Protein AF-A0A7C8U9E0-F1 (afdb_monomer)

Sequence (132 aa):
MIQIIHDQFVTISNYAGGIPPDYLKLIFVCLLSYPLAGILKRLPDVNPVAKNLFLIATSLFYLLGVFDLWDGIRTVAISSVGAYLIAALIKGPLMPWIGFVFIMGHMAISHIARQRRGDDSVVDITGMDTIL

Structure (mmCIF, N/CA/C/O backbone):
data_AF-A0A7C8U9E0-F1
#
_entry.id   AF-A0A7C8U9E0-F1
#
loop_
_atom_site.group_PDB
_atom_site.id
_atom_site.type_symbol
_atom_site.label_atom_id
_atom_site.label_alt_id
_atom_site.label_comp_id
_atom_site.label_asym_id
_atom_site.label_entity_id
_atom_site.label_seq_id
_atom_site.pdbx_PDB_ins_code
_atom_site.Cartn_x
_atom_site.Cartn_y
_atom_site.Cartn_z
_atom_site.occupancy
_atom_site.B_iso_or_equiv
_atom_site.auth_seq_id
_atom_site.auth_comp_id
_atom_site.auth_asym_id
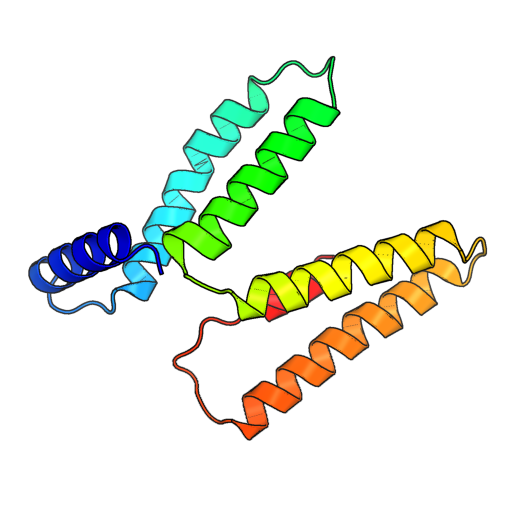_atom_site.auth_atom_id
_atom_site.pdbx_PDB_model_num
ATOM 1 N N . MET A 1 1 ? -0.279 -3.291 -16.179 1.00 55.06 1 MET A N 1
ATOM 2 C CA . MET A 1 1 ? 0.860 -2.360 -16.053 1.00 55.06 1 MET A CA 1
ATOM 3 C C . MET A 1 1 ? 0.542 -1.095 -16.810 1.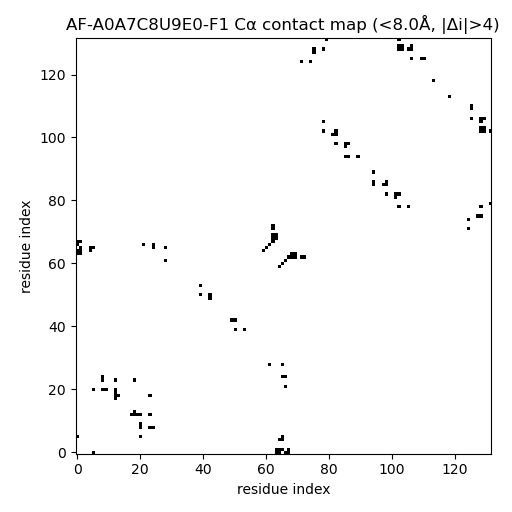00 55.06 1 MET A C 1
ATOM 5 O O . MET A 1 1 ? 0.052 -1.202 -17.932 1.00 55.06 1 MET A O 1
ATOM 9 N N . ILE A 1 2 ? 0.830 0.089 -16.267 1.00 66.06 2 ILE A N 1
ATOM 10 C CA . ILE A 1 2 ? 0.893 1.287 -17.115 1.00 66.06 2 ILE A CA 1
ATOM 11 C C . ILE A 1 2 ? 2.154 1.122 -17.973 1.00 66.06 2 ILE A C 1
ATOM 13 O O . ILE A 1 2 ? 3.255 1.417 -17.516 1.00 66.06 2 ILE A O 1
ATOM 17 N N . GLN A 1 3 ? 2.000 0.570 -19.182 1.00 64.75 3 GLN A N 1
ATOM 18 C CA . GLN A 1 3 ? 3.111 0.186 -20.072 1.00 64.75 3 GLN A CA 1
ATOM 19 C C . GLN A 1 3 ? 4.110 1.334 -20.270 1.00 64.75 3 GLN A C 1
ATOM 21 O O . GLN A 1 3 ? 5.315 1.134 -20.177 1.00 64.75 3 GLN A O 1
ATOM 26 N N . ILE A 1 4 ? 3.593 2.562 -20.357 1.00 65.94 4 ILE A N 1
ATOM 27 C C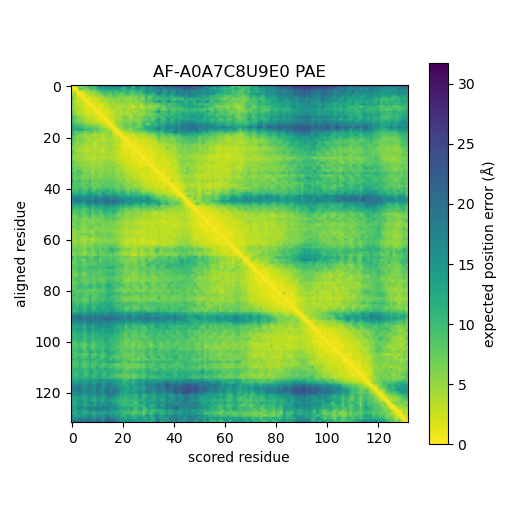A . ILE A 1 4 ? 4.376 3.794 -20.488 1.00 65.94 4 ILE A CA 1
ATOM 28 C C . ILE A 1 4 ? 5.414 3.946 -19.367 1.00 65.94 4 ILE A C 1
ATOM 30 O O . ILE A 1 4 ? 6.534 4.358 -19.634 1.00 65.94 4 ILE A O 1
ATOM 34 N N . ILE A 1 5 ? 5.071 3.619 -18.117 1.00 70.56 5 ILE A N 1
ATOM 35 C CA . ILE A 1 5 ? 5.991 3.767 -16.981 1.00 70.56 5 ILE A CA 1
ATOM 36 C C . ILE A 1 5 ? 7.092 2.705 -17.057 1.00 70.56 5 ILE A C 1
ATOM 38 O O . ILE A 1 5 ? 8.266 3.014 -16.866 1.00 70.56 5 ILE A O 1
ATOM 42 N N . HIS A 1 6 ? 6.730 1.464 -17.382 1.00 74.56 6 HIS A N 1
ATOM 43 C CA . HIS A 1 6 ? 7.685 0.365 -17.491 1.00 74.56 6 HIS A CA 1
ATOM 44 C C . HIS A 1 6 ? 8.722 0.597 -18.590 1.00 74.56 6 HIS A C 1
ATOM 46 O O . HIS A 1 6 ? 9.911 0.399 -18.347 1.00 74.56 6 HIS A O 1
ATOM 52 N N . ASP A 1 7 ? 8.292 1.093 -19.750 1.00 74.56 7 ASP A N 1
ATOM 53 C CA . ASP A 1 7 ? 9.169 1.321 -20.900 1.00 74.56 7 ASP A CA 1
ATOM 54 C C . ASP A 1 7 ? 10.257 2.367 -20.599 1.00 74.56 7 ASP A C 1
ATOM 56 O O . ASP A 1 7 ? 11.406 2.229 -21.029 1.00 74.56 7 ASP A O 1
ATOM 60 N N . GLN A 1 8 ? 9.940 3.382 -19.784 1.00 79.94 8 GLN A N 1
ATOM 61 C CA . GLN A 1 8 ? 10.934 4.351 -19.309 1.00 79.94 8 GLN A CA 1
ATOM 62 C C . GLN A 1 8 ? 11.969 3.685 -18.390 1.00 79.94 8 GLN A C 1
ATOM 64 O O . GLN A 1 8 ? 13.169 3.907 -18.548 1.00 79.94 8 GLN A O 1
ATOM 69 N N . PHE A 1 9 ? 11.533 2.819 -17.467 1.00 78.50 9 PHE A N 1
ATOM 70 C CA . PHE A 1 9 ? 12.446 2.092 -16.577 1.00 78.50 9 PHE A CA 1
ATOM 71 C C . PHE A 1 9 ? 13.325 1.080 -17.323 1.00 78.50 9 PHE A C 1
ATOM 73 O O . PHE A 1 9 ? 14.499 0.940 -16.984 1.00 78.50 9 PHE A O 1
ATOM 80 N N . VAL A 1 10 ? 12.801 0.417 -18.357 1.00 78.06 10 VAL A N 1
ATOM 81 C CA . VAL A 1 10 ? 13.579 -0.478 -19.232 1.00 78.06 10 VAL A CA 1
ATOM 82 C C . VAL A 1 10 ? 14.627 0.310 -20.018 1.00 78.06 10 VAL A C 1
ATOM 84 O O . VAL A 1 10 ? 15.780 -0.106 -20.116 1.00 78.06 10 VAL A O 1
ATOM 87 N N . THR A 1 11 ? 14.266 1.491 -20.518 1.00 80.69 11 THR A N 1
ATOM 88 C CA . THR A 1 11 ? 15.207 2.369 -21.225 1.00 80.69 11 THR A CA 1
ATOM 89 C C . THR A 1 11 ? 16.358 2.789 -20.306 1.00 80.69 11 THR A C 1
ATOM 91 O O . THR A 1 11 ? 17.522 2.630 -20.666 1.00 80.69 11 THR A O 1
ATOM 94 N N . ILE A 1 12 ? 16.053 3.245 -19.086 1.00 79.88 12 ILE A N 1
ATOM 95 C CA . ILE A 1 12 ? 17.063 3.634 -18.087 1.00 79.88 12 ILE A CA 1
ATOM 96 C C . ILE A 1 12 ? 17.930 2.435 -17.672 1.00 79.88 12 ILE A C 1
ATOM 98 O O . ILE A 1 12 ? 19.143 2.577 -17.546 1.00 79.88 12 ILE A O 1
ATOM 102 N N . SER A 1 13 ? 17.334 1.251 -17.509 1.00 80.62 13 SER A N 1
ATOM 103 C CA . SER A 1 13 ? 18.038 -0.008 -17.220 1.00 80.62 13 SER A CA 1
ATOM 104 C C . SER A 1 13 ? 19.095 -0.344 -18.278 1.00 80.62 13 SER A C 1
ATOM 106 O O . SER A 1 13 ? 20.240 -0.652 -17.932 1.00 80.62 13 SER A O 1
ATOM 108 N N . ASN A 1 14 ? 18.747 -0.201 -19.559 1.00 79.50 14 ASN A N 1
ATOM 109 C CA . ASN A 1 14 ? 19.662 -0.448 -20.672 1.00 79.50 14 ASN A CA 1
ATOM 110 C C . ASN A 1 14 ? 20.841 0.540 -20.684 1.00 79.50 14 ASN A C 1
ATOM 112 O O . ASN A 1 14 ? 21.972 0.137 -20.952 1.00 79.50 14 ASN A O 1
ATOM 116 N N . TYR A 1 15 ? 20.613 1.811 -20.331 1.00 80.62 15 TYR A N 1
ATOM 117 C CA . TYR A 1 15 ? 21.690 2.801 -20.185 1.00 80.62 15 TYR A CA 1
ATOM 118 C C . TYR A 1 15 ? 22.547 2.587 -18.927 1.00 80.62 15 TYR A C 1
ATOM 120 O O . TYR A 1 15 ? 23.736 2.898 -18.937 1.00 80.62 15 TYR A O 1
ATOM 128 N N . ALA A 1 16 ? 21.968 2.042 -17.856 1.00 76.00 16 ALA A N 1
ATOM 129 C CA . ALA A 1 16 ? 22.633 1.813 -16.573 1.00 76.00 16 ALA A CA 1
ATOM 130 C C . ALA A 1 16 ? 23.421 0.487 -16.497 1.00 76.00 16 ALA A C 1
ATOM 132 O O . ALA A 1 16 ? 23.864 0.103 -15.415 1.00 76.00 16 ALA A O 1
ATOM 133 N N . GLY A 1 17 ? 23.607 -0.214 -17.621 1.00 75.56 17 GLY A N 1
ATOM 134 C CA . GLY A 1 17 ? 24.425 -1.430 -17.691 1.00 75.56 17 GLY A CA 1
ATOM 135 C C . GLY A 1 17 ? 23.672 -2.739 -17.436 1.00 75.56 17 GLY A C 1
ATOM 136 O O . GLY A 1 17 ? 24.296 -3.721 -17.043 1.00 75.56 17 GLY A O 1
ATOM 137 N N . GLY A 1 18 ? 22.352 -2.776 -17.654 1.00 75.81 18 GLY A N 1
ATOM 138 C CA . GLY A 1 18 ? 21.557 -4.012 -17.583 1.00 75.81 18 GLY A CA 1
ATOM 139 C C . GLY A 1 18 ? 21.037 -4.364 -16.186 1.00 75.81 18 GLY A C 1
ATOM 140 O O . GLY A 1 18 ? 20.748 -5.525 -15.906 1.00 75.81 18 GLY A O 1
ATOM 141 N N . ILE A 1 19 ? 20.911 -3.375 -15.295 1.00 79.25 19 ILE A N 1
ATOM 142 C CA . ILE A 1 19 ? 20.301 -3.555 -13.967 1.00 79.25 19 ILE A CA 1
ATOM 143 C C . ILE A 1 19 ? 18.824 -3.933 -14.146 1.00 79.25 19 ILE A C 1
ATOM 145 O O . ILE A 1 19 ? 18.125 -3.208 -14.855 1.00 79.25 19 ILE A O 1
ATOM 149 N N . PRO A 1 20 ? 18.298 -4.987 -13.493 1.00 80.31 20 PRO A N 1
ATOM 150 C CA . PRO A 1 20 ? 16.892 -5.349 -13.635 1.00 80.31 20 PRO A CA 1
ATOM 151 C C . PRO A 1 20 ? 15.964 -4.162 -13.303 1.00 80.31 20 PRO A C 1
ATOM 153 O O . PRO A 1 20 ? 16.163 -3.509 -12.270 1.00 80.31 20 PRO A O 1
ATOM 156 N N . PRO A 1 21 ? 14.948 -3.865 -14.139 1.00 78.75 21 PRO A N 1
ATOM 157 C CA . PRO A 1 21 ? 14.094 -2.683 -13.983 1.00 78.75 21 PRO A CA 1
ATOM 158 C C . PRO A 1 21 ? 13.422 -2.569 -12.611 1.00 78.75 21 PRO A C 1
ATOM 160 O O . PRO A 1 21 ? 13.161 -1.462 -12.141 1.00 78.75 21 PRO A O 1
ATOM 163 N N . ASP A 1 22 ? 13.168 -3.692 -11.940 1.00 76.25 22 ASP A N 1
ATOM 164 C CA . ASP A 1 22 ? 12.479 -3.709 -10.649 1.00 76.25 22 ASP A CA 1
ATOM 165 C C . ASP A 1 22 ? 13.320 -3.137 -9.501 1.00 76.25 22 ASP A C 1
ATOM 167 O O . ASP A 1 22 ? 12.774 -2.474 -8.617 1.00 76.25 22 ASP A O 1
ATOM 171 N N . TYR A 1 23 ? 14.652 -3.253 -9.555 1.00 80.44 23 TYR A N 1
ATOM 172 C CA . TYR A 1 23 ? 15.530 -2.577 -8.592 1.00 80.44 23 TYR A CA 1
ATOM 173 C C . TYR A 1 23 ? 15.526 -1.057 -8.781 1.00 80.44 23 TYR A C 1
ATOM 175 O O . TYR A 1 23 ? 15.526 -0.308 -7.803 1.00 80.44 23 TYR A O 1
ATOM 183 N N . LEU A 1 24 ? 15.466 -0.585 -10.029 1.00 81.56 24 LEU A N 1
ATOM 184 C CA . LEU A 1 24 ? 15.365 0.848 -10.321 1.00 81.56 24 LEU A CA 1
ATOM 185 C C . LEU A 1 24 ? 14.030 1.420 -9.839 1.00 81.56 24 LEU A C 1
ATOM 187 O O . LEU A 1 24 ? 14.002 2.496 -9.241 1.00 81.56 24 LEU A O 1
ATOM 191 N N . LYS A 1 25 ? 12.937 0.675 -10.029 1.00 82.69 25 LYS A N 1
ATOM 192 C CA . LYS A 1 25 ? 11.618 1.021 -9.483 1.00 82.69 25 LYS A CA 1
ATOM 193 C C . LYS A 1 25 ? 11.635 1.104 -7.952 1.00 82.69 25 LYS A C 1
ATOM 195 O O . LYS A 1 25 ? 11.087 2.056 -7.399 1.00 82.69 25 LYS A O 1
ATOM 200 N N . LEU A 1 26 ? 12.292 0.161 -7.266 1.00 82.75 26 LEU A N 1
ATOM 201 C CA . LEU A 1 26 ? 12.447 0.181 -5.802 1.00 82.75 26 LEU A CA 1
ATOM 202 C C . LEU A 1 26 ? 13.183 1.433 -5.315 1.00 82.75 26 LEU A C 1
ATOM 204 O O . LEU A 1 26 ? 12.699 2.119 -4.413 1.00 82.75 26 LEU A O 1
ATOM 208 N N . ILE A 1 27 ? 14.316 1.770 -5.936 1.00 85.62 27 ILE A N 1
ATOM 209 C CA . ILE A 1 27 ? 15.080 2.979 -5.595 1.00 85.62 27 ILE A CA 1
ATOM 210 C C . ILE A 1 27 ? 14.240 4.234 -5.857 1.00 85.62 27 ILE A C 1
ATOM 212 O O . ILE A 1 27 ? 14.204 5.138 -5.022 1.00 85.62 27 ILE A O 1
ATOM 216 N N . PHE A 1 28 ? 13.519 4.276 -6.980 1.00 86.62 28 PHE A N 1
ATOM 217 C CA . PHE A 1 28 ? 12.641 5.389 -7.322 1.00 86.62 28 PHE A CA 1
ATOM 218 C C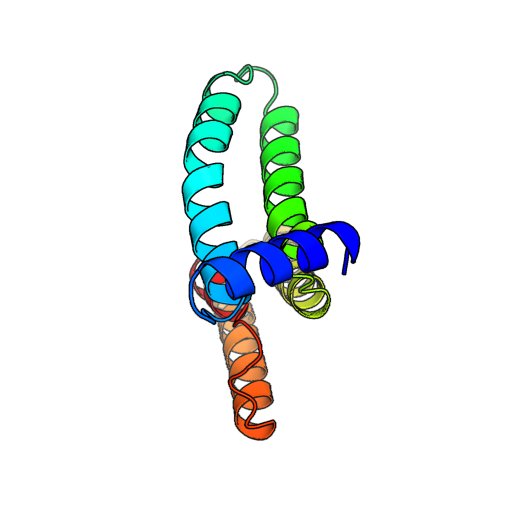 . PHE A 1 28 ? 11.537 5.596 -6.281 1.00 86.62 28 PHE A C 1
ATOM 220 O O . PHE A 1 28 ? 11.349 6.715 -5.818 1.00 86.62 28 PHE A O 1
ATOM 227 N N . VAL A 1 29 ? 10.843 4.536 -5.857 1.00 87.31 29 VAL A N 1
ATOM 228 C CA . VAL A 1 29 ? 9.781 4.623 -4.836 1.00 87.31 29 VAL A CA 1
ATOM 229 C C . VAL A 1 29 ? 10.336 5.020 -3.470 1.00 87.31 29 VAL A C 1
ATOM 231 O O . VAL A 1 29 ? 9.716 5.819 -2.762 1.00 87.31 29 VAL A O 1
ATOM 234 N N . CYS A 1 30 ? 11.522 4.526 -3.114 1.00 87.12 30 CYS A N 1
ATOM 235 C CA . CYS A 1 30 ? 12.218 4.934 -1.896 1.00 87.12 30 CYS A CA 1
ATOM 236 C C . CYS A 1 30 ? 12.511 6.444 -1.907 1.00 87.12 30 CYS A C 1
ATOM 238 O O . CYS A 1 30 ? 12.140 7.163 -0.977 1.00 87.12 30 CYS A O 1
ATOM 240 N N . LEU A 1 31 ? 13.086 6.951 -3.002 1.00 88.75 31 LEU A N 1
ATOM 241 C CA . LEU A 1 31 ? 13.386 8.374 -3.163 1.00 88.75 31 LEU A CA 1
ATOM 242 C C . LEU A 1 31 ? 12.122 9.234 -3.239 1.00 88.75 31 LEU A C 1
ATOM 244 O O . LEU A 1 31 ? 12.093 10.308 -2.645 1.00 88.75 31 LEU A O 1
ATOM 248 N N . LEU A 1 32 ? 11.074 8.768 -3.926 1.00 88.75 32 LEU A N 1
ATOM 249 C CA . LEU A 1 32 ? 9.803 9.482 -4.072 1.00 88.75 32 LEU A CA 1
ATOM 250 C C . LEU A 1 32 ? 9.015 9.543 -2.754 1.00 88.75 32 LEU A C 1
ATOM 252 O O . LEU A 1 32 ? 8.270 10.494 -2.519 1.00 88.75 32 LEU A O 1
ATOM 256 N N . SER A 1 33 ? 9.225 8.592 -1.843 1.00 87.31 33 SER A N 1
ATOM 257 C CA . SER A 1 33 ? 8.566 8.603 -0.533 1.00 87.31 33 SER A CA 1
ATOM 258 C C . SER A 1 33 ? 8.963 9.809 0.324 1.00 87.31 33 SER A C 1
ATOM 260 O O . SER A 1 33 ? 8.131 10.327 1.068 1.00 87.31 33 SER A O 1
ATOM 262 N N . TYR A 1 34 ? 10.190 10.320 0.183 1.00 88.06 34 TYR A N 1
ATOM 263 C CA . TYR A 1 34 ? 10.661 11.483 0.941 1.00 88.06 34 TYR A CA 1
ATOM 264 C C . TYR A 1 34 ? 9.907 12.794 0.613 1.00 88.06 34 TYR A C 1
ATOM 266 O O . TYR A 1 34 ? 9.362 13.415 1.533 1.00 88.06 34 TYR A O 1
ATOM 274 N N . PRO A 1 35 ? 9.792 13.239 -0.658 1.00 89.56 35 PRO A N 1
ATOM 275 C CA . PRO A 1 35 ? 9.007 14.422 -0.994 1.00 89.56 35 PRO A CA 1
ATOM 276 C C . PRO A 1 35 ? 7.509 14.231 -0.724 1.00 89.56 35 PRO A C 1
ATOM 278 O O . PRO A 1 35 ? 6.862 15.177 -0.274 1.00 89.56 35 PRO A O 1
ATOM 281 N N . LEU A 1 36 ? 6.952 13.028 -0.920 1.00 85.62 36 LEU A N 1
ATOM 282 C CA . LEU A 1 36 ? 5.537 12.771 -0.625 1.00 85.62 36 LEU A CA 1
ATOM 283 C C . LEU A 1 36 ? 5.231 12.851 0.876 1.00 85.62 36 LEU A C 1
ATOM 285 O O . LEU A 1 36 ? 4.209 13.423 1.256 1.00 85.62 36 LEU A O 1
ATOM 289 N N . ALA A 1 37 ? 6.137 12.386 1.741 1.00 85.44 37 ALA A N 1
ATOM 290 C CA . ALA A 1 37 ? 6.025 12.595 3.184 1.00 85.44 37 ALA A CA 1
ATOM 291 C C . ALA A 1 37 ? 6.085 14.091 3.554 1.00 85.44 37 ALA A C 1
ATOM 293 O O . ALA A 1 37 ? 5.364 14.554 4.443 1.00 85.44 37 ALA A O 1
ATOM 294 N N . GLY A 1 38 ? 6.890 14.875 2.829 1.00 86.12 38 GLY A N 1
ATOM 295 C CA . GLY A 1 38 ? 6.919 16.333 2.950 1.00 86.12 38 GLY A CA 1
ATOM 296 C C . GLY A 1 38 ? 5.580 16.997 2.607 1.00 86.12 38 GLY A C 1
ATOM 297 O O . GLY A 1 38 ? 5.159 17.918 3.310 1.00 86.12 38 GLY A O 1
ATOM 298 N N . ILE A 1 39 ? 4.886 16.514 1.571 1.00 86.69 39 ILE A N 1
ATOM 299 C CA . ILE A 1 39 ? 3.541 16.980 1.190 1.00 86.69 39 ILE A CA 1
ATOM 300 C C . ILE A 1 39 ? 2.514 16.586 2.256 1.00 86.69 39 ILE A C 1
ATOM 302 O O . ILE A 1 39 ? 1.735 17.434 2.689 1.00 86.69 39 ILE A O 1
ATOM 306 N N . LEU A 1 40 ? 2.557 15.340 2.741 1.00 84.94 40 LEU A N 1
ATOM 307 C CA . LEU A 1 40 ? 1.660 14.855 3.793 1.00 84.94 40 LEU A CA 1
ATOM 308 C C . LEU A 1 40 ? 1.737 15.717 5.063 1.00 84.94 40 LEU A C 1
ATOM 310 O O . LEU A 1 40 ? 0.711 16.004 5.676 1.00 84.94 40 LEU A O 1
ATOM 314 N N . LYS A 1 41 ? 2.936 16.180 5.439 1.00 82.44 41 LYS A N 1
ATOM 315 C CA . LYS A 1 41 ? 3.129 17.062 6.602 1.00 82.44 41 LYS A CA 1
ATOM 316 C C . LYS A 1 41 ? 2.519 18.457 6.415 1.00 82.44 41 LYS A C 1
ATOM 318 O O . LYS A 1 41 ? 2.239 19.135 7.395 1.00 82.44 41 LYS A O 1
ATOM 323 N N . ARG A 1 42 ? 2.333 18.900 5.170 1.00 83.69 42 ARG A N 1
ATOM 324 C CA . ARG A 1 42 ? 1.734 20.202 4.838 1.00 83.69 42 ARG A CA 1
ATOM 325 C C . ARG A 1 42 ? 0.216 20.139 4.672 1.00 83.69 42 ARG A C 1
ATOM 327 O O . ARG A 1 42 ? -0.406 21.187 4.527 1.00 83.69 42 ARG A O 1
ATOM 334 N N . LEU A 1 43 ? -0.382 18.946 4.680 1.00 83.69 43 LEU A N 1
ATOM 335 C CA . LEU A 1 43 ? -1.834 18.809 4.643 1.00 83.69 43 LEU A CA 1
ATOM 336 C C . LEU A 1 43 ? -2.446 19.282 5.972 1.00 83.69 43 LEU A C 1
ATOM 338 O O . LEU A 1 43 ? -1.948 18.900 7.033 1.00 83.69 43 LEU A O 1
ATOM 342 N N . PRO A 1 44 ? -3.538 20.065 5.932 1.00 77.88 44 PRO A N 1
ATOM 343 C CA . PRO A 1 44 ? -4.173 20.587 7.133 1.00 77.88 44 PRO A CA 1
ATOM 344 C C . PRO A 1 44 ? -4.651 19.452 8.048 1.00 77.88 44 PRO A C 1
ATOM 346 O O . PRO A 1 44 ? -5.390 18.563 7.625 1.00 77.88 44 PRO A O 1
ATOM 349 N N . ASP A 1 45 ? -4.269 19.517 9.326 1.00 72.81 45 ASP A N 1
ATOM 350 C CA . ASP A 1 45 ? -4.653 18.543 10.363 1.00 72.81 45 ASP A CA 1
ATOM 351 C C . ASP A 1 45 ? -6.163 18.531 10.652 1.00 72.81 45 ASP A C 1
ATOM 353 O O . ASP A 1 45 ? -6.688 17.576 11.218 1.00 72.81 45 ASP A O 1
ATOM 357 N N . VAL A 1 46 ? -6.867 19.587 10.233 1.00 77.69 46 VAL A N 1
ATOM 358 C CA . VAL A 1 46 ? -8.296 19.814 10.491 1.00 77.69 46 VAL A CA 1
ATOM 359 C C . VAL A 1 46 ? -9.186 18.781 9.792 1.00 77.69 46 VAL A C 1
ATOM 361 O O . VAL A 1 46 ? -10.306 18.543 10.236 1.00 77.69 46 VAL A O 1
ATOM 364 N N . ASN A 1 47 ? -8.706 18.136 8.720 1.00 77.44 47 ASN A N 1
ATOM 365 C CA . ASN A 1 47 ? -9.465 17.104 8.019 1.00 77.44 47 ASN A CA 1
ATOM 366 C C . ASN A 1 47 ? -8.690 15.771 7.947 1.00 77.44 47 ASN A C 1
ATOM 368 O O . ASN A 1 47 ? -7.889 15.578 7.025 1.00 77.44 47 ASN A O 1
ATOM 372 N N . PRO A 1 48 ? -8.952 14.813 8.860 1.00 81.44 48 PRO A N 1
ATOM 373 C CA . PRO A 1 48 ? -8.274 13.514 8.856 1.00 81.44 48 PRO A CA 1
ATOM 374 C C . PRO A 1 48 ? -8.568 12.694 7.589 1.00 81.44 48 PRO A C 1
ATOM 376 O O . PRO A 1 48 ? -7.742 11.883 7.172 1.00 81.44 48 PRO A O 1
ATOM 379 N N . VAL A 1 49 ? -9.703 12.939 6.923 1.00 85.50 49 VAL A N 1
ATOM 380 C CA . VAL A 1 49 ? -10.082 12.235 5.688 1.00 85.50 49 VAL A CA 1
ATOM 381 C C . VAL A 1 49 ? -9.121 12.571 4.550 1.00 85.50 49 VAL A C 1
ATOM 383 O O . VAL A 1 49 ? -8.729 11.679 3.802 1.00 85.50 49 VAL A O 1
ATOM 386 N N . ALA A 1 50 ? -8.680 13.829 4.445 1.00 83.12 50 ALA A N 1
ATOM 387 C CA . ALA A 1 50 ? -7.755 14.256 3.395 1.00 83.12 50 ALA A CA 1
ATOM 388 C C . ALA A 1 50 ? -6.396 13.546 3.504 1.00 83.12 50 ALA A C 1
ATOM 390 O O . ALA A 1 50 ? -5.820 13.143 2.494 1.00 83.12 50 ALA A O 1
ATOM 391 N N . LYS A 1 51 ? -5.909 13.335 4.732 1.00 84.94 51 LYS A N 1
ATOM 392 C CA . LYS A 1 51 ? -4.659 12.607 4.985 1.00 84.94 51 LYS A CA 1
ATOM 393 C C . LYS A 1 51 ? -4.782 11.122 4.677 1.00 84.94 51 LYS A C 1
ATOM 395 O O . LYS A 1 51 ? -3.912 10.570 4.010 1.00 84.94 51 LYS A O 1
ATOM 400 N N . ASN A 1 52 ? -5.876 10.497 5.108 1.00 85.88 52 ASN A N 1
ATOM 401 C CA . ASN A 1 52 ? -6.131 9.086 4.825 1.00 85.88 52 ASN A CA 1
ATOM 402 C C . ASN A 1 52 ? -6.263 8.843 3.318 1.00 85.88 52 ASN A C 1
ATOM 404 O O . ASN A 1 52 ? -5.672 7.903 2.795 1.00 85.88 52 ASN A O 1
ATOM 408 N N . LEU A 1 53 ? -6.966 9.725 2.601 1.00 88.12 53 LEU A N 1
ATOM 409 C CA . LEU A 1 53 ? -7.101 9.631 1.150 1.00 88.12 53 LEU A CA 1
ATOM 410 C C . LEU A 1 53 ? -5.755 9.813 0.440 1.00 88.12 53 LEU A C 1
ATOM 412 O O . LEU A 1 53 ? -5.460 9.069 -0.489 1.00 88.12 53 LEU A O 1
ATOM 416 N 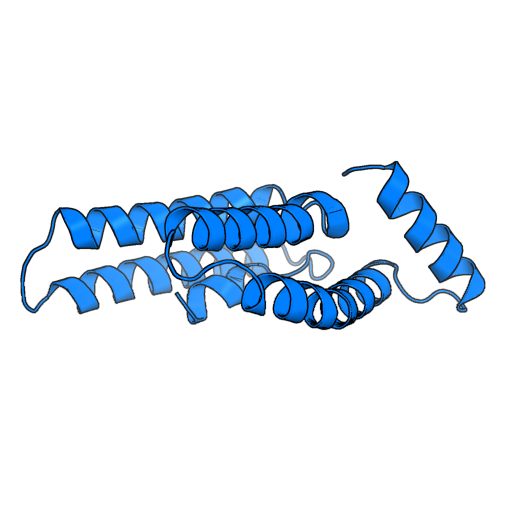N . PHE A 1 54 ? -4.918 10.751 0.897 1.00 88.06 54 PHE A N 1
ATOM 417 C CA . PHE A 1 54 ? -3.571 10.940 0.356 1.00 88.06 54 PHE A CA 1
ATOM 418 C C . PHE A 1 54 ? -2.687 9.701 0.558 1.00 88.06 54 PHE A C 1
ATOM 420 O O . PHE A 1 54 ? -1.995 9.282 -0.370 1.00 88.06 54 PHE A O 1
ATOM 427 N N . LEU A 1 55 ? -2.732 9.091 1.747 1.00 86.25 55 LEU A N 1
ATOM 428 C CA . LEU A 1 55 ? -1.999 7.860 2.051 1.00 86.25 55 LEU A CA 1
ATOM 429 C C . LEU A 1 55 ? -2.474 6.695 1.178 1.00 86.25 55 LEU A C 1
ATOM 431 O O . LEU A 1 55 ? -1.650 6.045 0.542 1.00 86.25 55 LEU A O 1
ATOM 435 N N . ILE A 1 56 ? -3.789 6.479 1.075 1.00 87.00 56 ILE A N 1
ATOM 436 C CA . ILE A 1 56 ? -4.365 5.426 0.227 1.00 87.00 56 ILE A CA 1
ATOM 437 C C . ILE A 1 56 ? -3.993 5.656 -1.242 1.00 87.00 56 ILE A C 1
ATOM 439 O O . ILE A 1 56 ? -3.554 4.723 -1.908 1.00 87.00 56 ILE A O 1
ATOM 443 N N . ALA A 1 57 ? -4.113 6.888 -1.745 1.00 88.00 57 ALA A N 1
ATOM 444 C CA . ALA A 1 57 ? -3.770 7.224 -3.126 1.00 88.00 57 ALA A CA 1
ATOM 445 C C . ALA A 1 57 ? -2.281 7.001 -3.424 1.00 88.00 57 ALA A C 1
ATOM 447 O O . ALA A 1 57 ? -1.940 6.447 -4.467 1.00 88.00 57 ALA A O 1
ATOM 448 N N . THR A 1 58 ? -1.398 7.378 -2.496 1.00 87.12 58 THR A N 1
ATOM 449 C CA . THR A 1 58 ? 0.051 7.170 -2.622 1.00 87.12 58 THR A CA 1
ATOM 450 C C . THR A 1 58 ? 0.404 5.683 -2.616 1.00 87.12 58 THR A C 1
ATOM 452 O O . THR A 1 58 ? 1.130 5.218 -3.495 1.00 87.12 58 THR A O 1
ATOM 455 N N . SER A 1 59 ? -0.154 4.912 -1.679 1.00 85.62 59 SER A N 1
ATOM 456 C CA . SER A 1 59 ? 0.053 3.462 -1.618 1.00 85.62 59 SER A CA 1
ATOM 457 C C . SER A 1 59 ? -0.474 2.762 -2.872 1.00 85.62 59 SER A C 1
ATOM 459 O O . SER A 1 59 ? 0.196 1.891 -3.427 1.00 85.62 59 SER A O 1
ATOM 461 N N . LEU A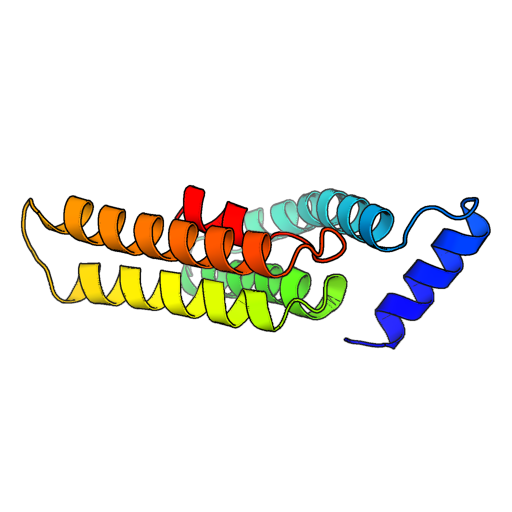 1 60 ? -1.641 3.177 -3.373 1.00 84.56 60 LEU A N 1
ATOM 462 C CA . LEU A 1 60 ? -2.221 2.626 -4.594 1.00 84.56 60 LEU A CA 1
ATOM 463 C C . LEU A 1 60 ? -1.388 2.990 -5.834 1.00 84.56 60 LEU A C 1
ATOM 465 O O . LEU A 1 60 ? -1.217 2.153 -6.716 1.00 84.56 60 LEU A O 1
ATOM 469 N N . PHE A 1 61 ? -0.818 4.199 -5.885 1.00 85.62 61 PHE A N 1
ATOM 470 C CA . PHE A 1 61 ? 0.102 4.615 -6.946 1.00 85.62 61 PHE A CA 1
ATOM 471 C C . PHE A 1 61 ? 1.372 3.754 -6.979 1.00 85.62 61 PHE A C 1
ATOM 473 O O . PHE A 1 61 ? 1.800 3.343 -8.056 1.00 85.62 61 PHE A O 1
ATOM 480 N N . TYR A 1 62 ? 1.949 3.413 -5.824 1.00 83.31 62 TYR A N 1
ATOM 481 C CA . TYR A 1 62 ? 3.099 2.507 -5.776 1.00 83.31 62 TYR A CA 1
ATOM 482 C C . TYR A 1 62 ? 2.744 1.090 -6.238 1.00 83.31 62 TYR A C 1
ATOM 484 O O . TYR A 1 62 ? 3.452 0.528 -7.075 1.00 83.31 62 TYR A O 1
ATOM 492 N N . LEU A 1 63 ? 1.626 0.538 -5.758 1.00 79.56 63 LEU A N 1
ATOM 493 C CA . LEU A 1 63 ? 1.210 -0.829 -6.085 1.00 79.56 63 LEU A CA 1
ATOM 494 C C . LEU A 1 63 ? 0.765 -0.989 -7.550 1.00 79.56 63 LEU A C 1
ATOM 496 O O . LEU A 1 63 ? 1.239 -1.898 -8.227 1.00 79.56 63 LEU A O 1
ATOM 500 N N . LEU A 1 64 ? -0.111 -0.114 -8.060 1.00 79.94 64 LEU A N 1
ATOM 501 C CA . LEU A 1 64 ? -0.639 -0.192 -9.433 1.00 79.94 64 LEU A CA 1
ATOM 502 C C . LEU A 1 64 ? 0.254 0.488 -10.468 1.00 79.94 64 LEU A C 1
ATOM 504 O O . LEU A 1 64 ? 0.397 -0.004 -11.585 1.00 79.94 64 LEU A O 1
ATOM 508 N N . GLY A 1 65 ? 0.793 1.657 -10.127 1.00 75.56 65 GLY A N 1
ATOM 509 C CA . GLY A 1 65 ? 1.501 2.504 -11.081 1.00 75.56 65 GLY A CA 1
ATOM 510 C C . GLY A 1 65 ? 2.920 2.024 -11.338 1.00 75.56 65 GLY A C 1
ATOM 511 O O . GLY A 1 65 ? 3.333 1.925 -12.492 1.00 75.56 65 GLY A O 1
ATOM 512 N N . VAL A 1 66 ? 3.659 1.712 -10.271 1.00 75.56 66 VAL A N 1
ATOM 513 C CA . VAL A 1 66 ? 5.089 1.391 -10.370 1.00 75.56 66 VAL A CA 1
ATOM 514 C C . VAL A 1 66 ? 5.331 -0.111 -10.511 1.00 75.56 66 VAL A C 1
ATOM 516 O O . VAL A 1 66 ? 6.053 -0.532 -11.416 1.00 75.56 66 VAL A O 1
ATOM 519 N N . PHE A 1 67 ? 4.731 -0.920 -9.636 1.00 71.75 67 PHE A N 1
ATOM 520 C CA . PHE A 1 67 ? 5.018 -2.357 -9.555 1.00 71.75 67 PHE A CA 1
ATOM 521 C C . PHE A 1 67 ? 4.026 -3.255 -10.312 1.00 71.75 67 PHE A C 1
ATOM 523 O O . PHE A 1 67 ? 4.360 -4.400 -10.585 1.00 71.75 67 PHE A O 1
ATOM 530 N N . ASP A 1 68 ? 2.850 -2.745 -10.696 1.00 73.19 68 ASP A N 1
ATOM 531 C CA . ASP A 1 68 ? 1.764 -3.513 -11.337 1.00 73.19 68 ASP A CA 1
ATOM 532 C C . ASP A 1 68 ? 1.314 -4.761 -10.555 1.00 73.19 68 ASP A C 1
ATOM 534 O O . ASP A 1 68 ? 0.918 -5.787 -11.108 1.00 73.19 68 ASP A O 1
ATOM 538 N N . LEU A 1 69 ? 1.350 -4.666 -9.229 1.00 73.38 69 LEU A N 1
ATOM 539 C CA . LEU A 1 69 ? 1.076 -5.765 -8.309 1.00 73.38 69 LEU A CA 1
ATOM 540 C C . LEU A 1 69 ? -0.432 -5.891 -8.024 1.00 73.38 69 LEU A C 1
ATOM 542 O O . LEU A 1 69 ? -0.915 -5.681 -6.910 1.00 73.38 69 LEU A O 1
ATOM 546 N N . TRP A 1 70 ? -1.193 -6.262 -9.057 1.00 72.69 70 TRP A N 1
ATOM 547 C CA . TRP A 1 70 ? -2.650 -6.450 -8.977 1.00 72.69 70 TRP A CA 1
ATOM 548 C C . TRP A 1 70 ? -3.080 -7.503 -7.954 1.00 72.69 70 TRP A C 1
ATOM 550 O O . TRP A 1 70 ? -4.070 -7.313 -7.246 1.00 72.69 70 TRP A O 1
ATOM 560 N N . ASP A 1 71 ? -2.332 -8.600 -7.854 1.00 69.88 71 ASP A N 1
ATOM 561 C CA . ASP A 1 71 ? -2.615 -9.661 -6.882 1.00 69.88 71 ASP A CA 1
ATOM 562 C C . ASP A 1 71 ? -2.283 -9.221 -5.444 1.00 69.88 71 ASP A C 1
ATOM 564 O O . ASP A 1 71 ? -2.952 -9.596 -4.477 1.00 69.88 71 ASP A O 1
ATOM 568 N N . GLY A 1 72 ? -1.317 -8.308 -5.307 1.00 71.06 72 GLY A N 1
ATOM 569 C CA . GLY A 1 72 ? -0.973 -7.686 -4.034 1.00 71.06 72 GLY A CA 1
ATOM 570 C C . GLY A 1 72 ? -2.107 -6.862 -3.460 1.00 71.06 72 GLY A C 1
ATOM 571 O O . GLY A 1 72 ? -2.416 -6.979 -2.283 1.00 71.06 72 GLY A O 1
ATOM 572 N N . ILE A 1 73 ? -2.799 -6.092 -4.295 1.00 78.69 73 ILE A N 1
ATOM 573 C CA . ILE A 1 73 ? -3.931 -5.267 -3.851 1.00 78.69 73 ILE A CA 1
ATOM 574 C C . ILE A 1 73 ? -5.068 -6.126 -3.319 1.00 78.69 73 ILE A C 1
ATOM 576 O O . ILE A 1 73 ? -5.699 -5.753 -2.334 1.00 78.69 73 ILE A O 1
ATOM 580 N N . ARG A 1 74 ? -5.325 -7.284 -3.938 1.00 77.31 74 ARG A N 1
ATOM 581 C CA . ARG A 1 74 ? -6.339 -8.223 -3.442 1.00 77.31 74 ARG A CA 1
ATOM 582 C C . ARG A 1 74 ? -5.956 -8.745 -2.064 1.00 77.31 74 ARG A C 1
ATOM 584 O O . ARG A 1 74 ? -6.777 -8.694 -1.158 1.00 77.31 74 ARG A O 1
ATOM 591 N N . THR A 1 75 ? -4.705 -9.163 -1.912 1.00 78.69 75 THR A N 1
ATOM 592 C CA . THR A 1 75 ? -4.117 -9.626 -0.646 1.00 78.69 75 THR A CA 1
ATOM 593 C C . THR A 1 75 ? -4.261 -8.557 0.450 1.00 78.69 75 THR A C 1
ATOM 595 O O . THR A 1 75 ? -4.864 -8.821 1.487 1.00 78.69 75 THR A O 1
ATOM 598 N N . VAL A 1 76 ? -3.841 -7.318 0.169 1.00 80.06 76 VAL A N 1
ATOM 599 C CA . VAL A 1 76 ? -3.950 -6.149 1.069 1.00 80.06 76 VAL A CA 1
ATOM 600 C C . VAL A 1 76 ? -5.400 -5.822 1.428 1.00 80.06 76 VAL A C 1
ATOM 602 O O . VAL A 1 76 ? -5.715 -5.501 2.574 1.00 80.06 76 VAL A O 1
ATOM 605 N N . ALA A 1 77 ? -6.301 -5.867 0.445 1.00 83.44 77 ALA A N 1
ATOM 606 C CA . ALA A 1 77 ? -7.707 -5.555 0.654 1.00 83.44 77 ALA A CA 1
ATOM 607 C C . ALA A 1 77 ? -8.381 -6.615 1.529 1.00 83.44 77 ALA A C 1
ATOM 609 O O . ALA A 1 77 ? -9.148 -6.262 2.422 1.00 83.44 77 ALA A O 1
ATOM 610 N N . ILE A 1 78 ? 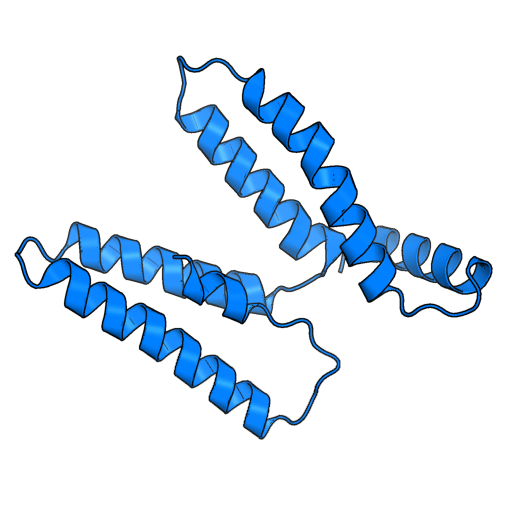-8.074 -7.897 1.313 1.00 83.75 78 ILE A N 1
ATOM 611 C CA . ILE A 1 78 ? -8.595 -9.002 2.123 1.00 83.75 78 ILE A CA 1
ATOM 612 C C . ILE A 1 78 ? -8.110 -8.875 3.570 1.00 83.75 78 ILE A C 1
ATOM 614 O O . ILE A 1 78 ? -8.936 -8.961 4.482 1.00 83.75 78 ILE A O 1
ATOM 618 N N . SER A 1 79 ? -6.815 -8.619 3.794 1.00 81.81 79 SER A N 1
ATOM 619 C CA . SER A 1 79 ? -6.273 -8.479 5.150 1.00 81.81 79 SER A CA 1
ATOM 620 C C . SER A 1 79 ? -6.835 -7.246 5.866 1.00 81.81 79 SER A C 1
ATOM 622 O O . SER A 1 79 ? -7.323 -7.361 6.991 1.00 81.81 79 SER A O 1
ATOM 624 N N . SER A 1 80 ? -6.907 -6.098 5.185 1.00 83.50 80 SER A N 1
ATOM 625 C CA . SER A 1 80 ? -7.455 -4.851 5.747 1.00 83.50 80 SER A CA 1
ATOM 626 C C . SER A 1 80 ? -8.953 -4.941 6.061 1.00 83.50 80 SER A C 1
ATOM 628 O O . SER A 1 80 ? -9.395 -4.522 7.133 1.00 83.50 80 SER A O 1
ATOM 630 N N . VAL A 1 81 ? -9.758 -5.497 5.146 1.00 86.81 81 VAL A N 1
ATOM 631 C CA . VAL A 1 81 ? -11.204 -5.676 5.361 1.00 86.81 81 VAL A CA 1
ATOM 632 C C . VAL A 1 81 ? -11.454 -6.710 6.453 1.00 86.81 81 VAL A C 1
ATOM 634 O O . VAL A 1 81 ? -12.306 -6.488 7.310 1.00 86.81 81 VAL A O 1
ATOM 637 N N . GLY A 1 82 ? -10.699 -7.810 6.471 1.00 84.25 82 GLY A N 1
ATOM 638 C CA . GLY A 1 82 ? -10.798 -8.818 7.522 1.00 84.25 82 GLY A CA 1
ATOM 639 C C . GLY A 1 82 ? -10.475 -8.247 8.903 1.00 84.25 82 GLY A C 1
ATOM 640 O O . 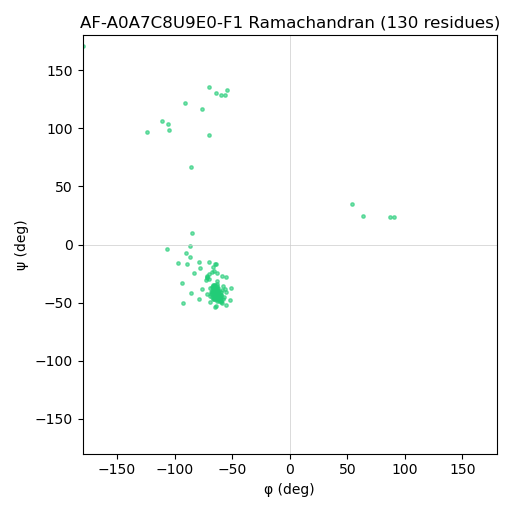GLY A 1 82 ? -11.267 -8.419 9.830 1.00 84.25 82 GLY A O 1
ATOM 641 N N . ALA A 1 83 ? -9.388 -7.481 9.029 1.00 84.31 83 ALA A N 1
ATOM 642 C CA . ALA A 1 83 ? -9.036 -6.789 10.267 1.00 84.31 83 ALA A CA 1
ATOM 643 C C . ALA A 1 83 ? -10.132 -5.799 10.706 1.00 84.31 83 ALA A C 1
ATOM 645 O O . ALA A 1 83 ? -10.532 -5.791 11.873 1.00 84.31 83 ALA A O 1
ATOM 646 N N . TYR A 1 84 ? -10.684 -5.020 9.768 1.00 85.56 84 TYR A N 1
ATOM 647 C CA . TYR A 1 84 ? -11.786 -4.095 10.046 1.00 85.56 84 TYR A CA 1
ATOM 648 C C . TYR A 1 84 ? -13.048 -4.817 10.534 1.00 85.56 84 TYR A C 1
ATOM 650 O O . TYR A 1 84 ? -13.656 -4.399 11.518 1.00 85.56 84 TYR A O 1
ATOM 658 N N . LEU A 1 85 ? -13.436 -5.918 9.885 1.00 88.12 85 LEU A N 1
ATOM 659 C CA . LEU A 1 85 ? -14.612 -6.698 10.274 1.00 88.12 85 LEU A CA 1
ATOM 660 C C . LEU A 1 85 ? -14.437 -7.338 11.653 1.00 88.12 85 LEU A C 1
ATOM 662 O O . LEU A 1 85 ? -15.364 -7.296 12.460 1.00 88.12 85 LEU A O 1
ATOM 666 N N . ILE A 1 86 ? -13.253 -7.872 11.957 1.00 84.75 86 ILE A N 1
ATOM 667 C CA . ILE A 1 86 ? -12.941 -8.421 13.283 1.00 84.75 86 ILE A CA 1
ATOM 668 C C . ILE A 1 86 ? -13.062 -7.324 14.345 1.00 84.75 86 ILE A C 1
ATOM 670 O O . ILE A 1 86 ? -13.707 -7.538 15.371 1.00 84.75 86 ILE A O 1
ATOM 674 N N . ALA A 1 87 ? -12.524 -6.133 14.074 1.00 84.25 87 ALA A N 1
ATOM 675 C CA . ALA A 1 87 ? -12.615 -4.995 14.982 1.00 84.25 87 ALA A CA 1
ATOM 676 C C . ALA A 1 87 ? -14.043 -4.451 15.155 1.00 84.25 87 ALA A C 1
ATOM 678 O O . ALA A 1 87 ? -14.414 -4.007 16.242 1.00 84.25 87 ALA A O 1
ATOM 679 N N . ALA A 1 88 ? -14.856 -4.482 14.100 1.00 85.81 88 ALA A N 1
ATOM 680 C CA . ALA A 1 88 ? -16.229 -3.992 14.139 1.00 85.81 88 ALA A CA 1
ATOM 681 C C . ALA A 1 88 ? -17.181 -4.963 14.857 1.00 85.81 88 ALA A C 1
ATOM 683 O O . ALA A 1 88 ? -18.078 -4.523 15.583 1.00 85.81 88 ALA A O 1
ATOM 684 N N . LEU A 1 89 ? -16.994 -6.272 14.655 1.00 86.00 89 LEU A N 1
ATOM 685 C CA . LEU A 1 89 ? -17.920 -7.312 15.109 1.00 86.00 89 LEU A CA 1
ATOM 686 C C . LEU A 1 89 ? -17.550 -7.902 16.476 1.00 86.00 89 LEU A C 1
ATOM 688 O O . LEU A 1 89 ? -18.444 -8.264 17.239 1.00 86.00 89 LEU A O 1
ATOM 692 N N . ILE A 1 90 ? -16.259 -7.996 16.810 1.00 82.75 90 ILE A N 1
ATOM 693 C CA . ILE A 1 90 ? -15.795 -8.652 18.037 1.00 82.75 90 ILE A CA 1
ATOM 694 C C . ILE A 1 90 ? -15.349 -7.597 19.042 1.00 82.75 90 ILE A C 1
ATOM 696 O O . ILE A 1 90 ? -14.256 -7.049 18.956 1.00 82.75 90 ILE A O 1
ATOM 700 N N . LYS A 1 91 ? -16.187 -7.344 20.049 1.00 77.00 91 LYS A N 1
ATOM 701 C CA . LYS A 1 91 ? -15.859 -6.454 21.169 1.00 77.00 91 LYS A CA 1
ATOM 702 C C . LYS A 1 91 ? -15.565 -7.292 22.407 1.00 77.00 91 LYS A C 1
ATOM 704 O O . LYS A 1 91 ? -16.479 -7.757 23.079 1.00 77.00 91 LYS A O 1
ATOM 709 N N . GLY A 1 92 ? -14.286 -7.516 22.691 1.00 83.00 92 GLY A N 1
ATOM 710 C CA . GLY A 1 92 ? -13.850 -8.276 23.862 1.00 83.00 92 GLY A CA 1
ATOM 711 C C . GLY A 1 92 ? -12.327 -8.383 23.969 1.00 83.00 92 GLY A C 1
ATOM 712 O O . GLY A 1 92 ? -11.622 -8.048 23.018 1.00 83.00 92 GLY A O 1
ATOM 713 N N . PRO A 1 93 ? -11.796 -8.893 25.095 1.00 82.69 93 PRO A N 1
ATOM 714 C CA . PRO A 1 93 ? -10.350 -9.025 25.323 1.00 82.69 93 PRO A CA 1
ATOM 715 C C . PRO A 1 93 ? -9.665 -10.002 24.349 1.00 82.69 93 PRO A C 1
ATOM 717 O O . PRO A 1 93 ? -8.448 -9.979 24.197 1.00 82.69 93 PRO A O 1
ATOM 720 N N . LEU A 1 94 ? -10.447 -10.848 23.670 1.00 83.31 94 LEU A N 1
ATOM 721 C CA . LEU A 1 94 ? -9.989 -11.799 22.653 1.00 83.31 94 LEU A CA 1
ATOM 722 C C . LEU A 1 94 ? -9.900 -11.197 21.240 1.00 83.31 94 LEU A C 1
ATOM 724 O O . LEU A 1 94 ? -9.330 -11.832 20.357 1.00 83.31 94 LEU A O 1
ATOM 728 N N . MET A 1 95 ? -10.426 -9.988 21.011 1.00 83.25 95 MET A N 1
ATOM 729 C CA . MET A 1 95 ? -10.399 -9.325 19.699 1.00 83.25 95 MET A CA 1
ATOM 730 C C . MET A 1 95 ? -8.984 -9.272 19.079 1.00 83.25 95 MET A C 1
ATOM 732 O O . MET A 1 95 ? -8.851 -9.672 17.921 1.00 83.25 95 MET A O 1
ATOM 736 N N . PRO A 1 96 ? -7.918 -8.867 19.805 1.00 81.69 96 PRO A N 1
ATOM 737 C CA . PRO A 1 96 ? -6.575 -8.790 19.226 1.00 81.69 96 PRO A CA 1
ATOM 738 C C . PRO A 1 96 ? -6.016 -10.161 18.834 1.00 81.69 96 PRO A C 1
ATOM 740 O O . PRO A 1 96 ? -5.336 -10.281 17.822 1.00 81.69 96 PRO A O 1
ATOM 743 N N . TRP A 1 97 ? -6.339 -11.210 19.596 1.00 85.31 97 TRP A N 1
ATOM 744 C CA . TRP A 1 97 ? -5.886 -12.576 19.321 1.00 85.31 97 TRP A CA 1
ATOM 745 C C . TRP A 1 97 ? -6.512 -13.144 18.050 1.00 85.31 97 TRP A C 1
ATOM 747 O O . TRP A 1 97 ? -5.831 -13.792 17.260 1.00 85.31 97 TRP A O 1
ATOM 757 N N . ILE A 1 98 ? -7.800 -12.873 17.831 1.00 84.75 98 ILE A N 1
ATOM 758 C CA . ILE A 1 98 ? -8.507 -13.312 16.624 1.00 84.75 98 ILE A CA 1
ATOM 759 C C . ILE A 1 98 ? -7.980 -12.559 15.397 1.00 84.75 98 ILE A C 1
ATOM 761 O O . ILE A 1 98 ? -7.720 -13.183 14.370 1.00 84.75 98 ILE A O 1
ATOM 765 N N . GLY A 1 99 ? -7.760 -11.244 15.522 1.00 84.38 99 GLY A N 1
ATOM 766 C CA . GLY A 1 99 ? -7.113 -10.441 14.480 1.00 84.38 99 GLY A CA 1
ATOM 767 C C . GLY A 1 99 ? -5.720 -10.966 14.133 1.00 84.38 99 GLY A C 1
ATOM 768 O O . GLY A 1 99 ? -5.425 -11.200 12.965 1.00 84.38 99 GLY A O 1
ATOM 769 N N . PHE A 1 100 ? -4.906 -11.251 15.150 1.00 84.12 100 PHE A N 1
ATOM 770 C CA . PHE A 1 100 ? -3.562 -11.799 14.979 1.00 84.12 100 PHE A CA 1
ATOM 771 C C . PHE A 1 100 ? -3.565 -13.138 14.235 1.00 84.12 100 PHE A C 1
ATOM 773 O O . PHE A 1 100 ? -2.848 -13.293 13.252 1.00 84.12 100 PHE A O 1
ATOM 780 N N . VAL A 1 101 ? -4.392 -14.103 14.656 1.00 87.31 101 VAL A N 1
ATOM 781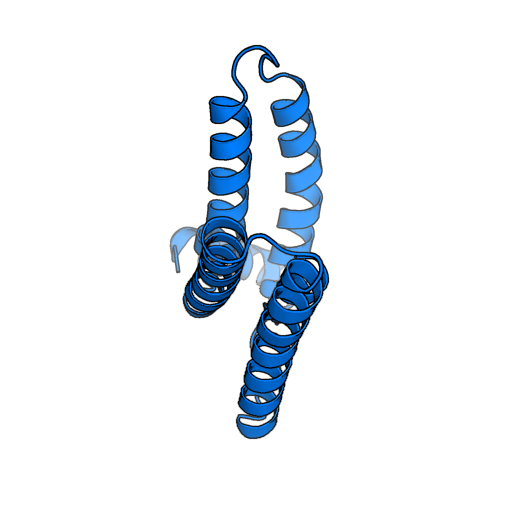 C CA . VAL A 1 101 ? -4.464 -15.419 13.994 1.00 87.31 101 VAL A CA 1
ATOM 782 C C . VAL A 1 101 ? -4.930 -15.286 12.544 1.00 87.31 101 VAL A C 1
ATOM 784 O O . VAL A 1 101 ? -4.421 -15.993 11.676 1.00 87.31 101 VAL A O 1
ATOM 787 N N . PHE A 1 102 ? -5.861 -14.373 12.265 1.00 86.12 102 PHE A N 1
ATOM 788 C CA . PHE A 1 102 ? -6.325 -14.113 10.906 1.00 86.12 102 PHE A CA 1
ATOM 789 C C . PHE A 1 102 ? -5.209 -13.553 10.012 1.00 86.12 102 PHE A C 1
ATOM 791 O O . PHE A 1 102 ? -4.934 -14.126 8.958 1.00 86.12 102 PHE A O 1
ATOM 798 N N . ILE A 1 103 ? -4.538 -12.481 10.445 1.00 84.44 103 ILE A N 1
ATOM 799 C CA . ILE A 1 103 ? -3.481 -11.816 9.666 1.00 84.44 103 ILE A CA 1
ATOM 800 C C . ILE A 1 103 ? -2.279 -12.754 9.483 1.00 84.44 103 ILE A C 1
ATOM 802 O O . ILE A 1 103 ? -1.824 -12.975 8.360 1.00 84.44 103 ILE A O 1
ATOM 806 N N . MET A 1 104 ? -1.826 -13.403 10.558 1.00 85.25 104 MET A N 1
ATOM 807 C CA . MET A 1 104 ? -0.714 -14.357 10.493 1.00 85.25 104 MET A CA 1
ATOM 808 C C . MET A 1 104 ? -1.057 -15.600 9.666 1.00 85.25 104 MET A C 1
ATOM 810 O O . MET A 1 104 ? -0.205 -16.125 8.951 1.00 85.25 104 MET A O 1
ATOM 814 N N . GLY A 1 105 ? -2.303 -16.075 9.730 1.00 85.12 105 GLY A N 1
ATOM 815 C CA . GLY A 1 105 ? -2.776 -17.183 8.903 1.00 85.12 105 GLY A CA 1
ATOM 816 C C . GLY A 1 105 ? -2.786 -16.825 7.418 1.00 85.12 105 GLY A C 1
ATOM 817 O O . GLY A 1 105 ? -2.325 -17.614 6.593 1.00 85.12 105 GLY A O 1
ATOM 818 N N . HIS A 1 106 ? -3.249 -15.621 7.079 1.00 83.56 106 HIS A N 1
ATOM 819 C CA . HIS A 1 106 ? -3.224 -15.111 5.711 1.00 83.56 106 HIS A CA 1
ATOM 820 C C . HIS A 1 106 ? -1.794 -15.039 5.159 1.00 83.56 106 HIS A C 1
ATOM 822 O O . HIS A 1 106 ? -1.535 -15.572 4.079 1.00 83.56 106 HIS A O 1
ATOM 828 N N . MET A 1 107 ? -0.858 -14.493 5.944 1.00 82.50 107 MET A N 1
ATOM 829 C CA . MET A 1 107 ? 0.571 -14.434 5.616 1.00 82.50 107 MET A CA 1
ATOM 830 C C . MET A 1 107 ? 1.191 -15.833 5.424 1.00 82.50 107 MET A C 1
ATOM 832 O O . MET A 1 107 ? 1.985 -16.062 4.511 1.00 82.50 107 MET A O 1
ATOM 836 N N . ALA A 1 108 ? 0.826 -16.806 6.264 1.00 83.50 108 ALA A N 1
ATOM 837 C CA . ALA A 1 108 ? 1.332 -18.172 6.140 1.00 83.50 108 ALA A CA 1
ATOM 838 C C . ALA A 1 108 ? 0.844 -18.852 4.849 1.00 83.50 108 ALA A C 1
ATOM 840 O O . ALA A 1 108 ? 1.621 -19.513 4.158 1.00 83.50 108 ALA A O 1
ATOM 841 N N . ILE A 1 109 ? -0.434 -18.676 4.495 1.00 82.25 109 ILE A N 1
ATOM 842 C CA . ILE A 1 109 ? -1.023 -19.271 3.287 1.00 82.25 109 ILE A CA 1
ATOM 843 C C . ILE A 1 109 ? -0.376 -18.696 2.025 1.00 82.25 109 ILE A C 1
ATOM 845 O O . ILE A 1 109 ? -0.036 -19.453 1.113 1.00 82.25 109 ILE A O 1
ATOM 849 N N . SER A 1 110 ? -0.177 -17.381 1.967 1.00 78.44 110 SER A N 1
ATOM 850 C CA . SER A 1 110 ? 0.465 -16.713 0.831 1.00 78.44 110 SER A CA 1
ATOM 851 C C . SER A 1 110 ? 1.937 -17.112 0.682 1.00 78.44 110 SER A C 1
ATOM 853 O O . SER A 1 110 ? 2.370 -17.402 -0.437 1.00 78.44 110 SER A O 1
ATOM 855 N N . HIS A 1 111 ? 2.682 -17.274 1.783 1.00 77.56 111 HIS A N 1
ATOM 856 C CA . HIS A 1 111 ? 4.037 -17.835 1.734 1.00 77.56 111 HIS A CA 1
ATOM 857 C C . HIS A 1 111 ? 4.065 -19.276 1.215 1.00 77.56 111 HIS A C 1
ATOM 859 O O . HIS A 1 111 ? 4.865 -19.587 0.330 1.00 77.56 111 HIS A O 1
ATOM 865 N N . ILE A 1 112 ? 3.177 -20.149 1.702 1.00 81.56 112 ILE A N 1
ATOM 866 C CA . ILE A 1 112 ? 3.087 -21.543 1.232 1.00 81.56 112 ILE A CA 1
ATOM 867 C C . ILE A 1 112 ? 2.717 -21.587 -0.257 1.00 81.56 112 ILE A C 1
ATOM 869 O O . ILE A 1 112 ? 3.274 -22.383 -1.018 1.00 81.56 112 ILE A O 1
ATOM 873 N N . ALA A 1 113 ? 1.798 -20.727 -0.700 1.00 78.12 113 ALA A N 1
ATOM 874 C CA . ALA A 1 113 ? 1.410 -20.628 -2.102 1.00 78.12 113 ALA A CA 1
ATOM 875 C C . ALA A 1 113 ? 2.581 -20.187 -2.996 1.00 78.12 113 ALA A C 1
ATOM 877 O O . ALA A 1 113 ? 2.749 -20.749 -4.080 1.00 78.12 113 ALA A O 1
ATOM 878 N N . ARG A 1 114 ? 3.421 -19.245 -2.539 1.00 71.75 114 ARG A N 1
ATOM 879 C CA . ARG A 1 114 ? 4.650 -18.841 -3.247 1.00 71.75 114 ARG A CA 1
ATOM 880 C C . ARG A 1 114 ? 5.692 -19.952 -3.286 1.00 71.75 114 ARG A C 1
ATOM 882 O O . ARG A 1 114 ? 6.191 -20.264 -4.363 1.00 71.75 114 ARG A O 1
ATOM 889 N N . GLN A 1 115 ? 5.962 -20.602 -2.154 1.00 78.00 115 GLN A N 1
ATOM 890 C CA . GLN A 1 115 ? 6.926 -21.707 -2.080 1.00 78.00 115 GLN A CA 1
ATOM 891 C C . GLN A 1 115 ? 6.568 -22.854 -3.032 1.00 78.00 115 GLN A C 1
ATOM 893 O O . GLN A 1 115 ? 7.451 -23.455 -3.634 1.00 78.00 115 GLN A O 1
ATOM 898 N N . ARG A 1 116 ? 5.272 -23.131 -3.221 1.00 77.50 116 ARG A N 1
ATOM 899 C CA . ARG A 1 116 ? 4.804 -24.138 -4.186 1.00 77.50 116 ARG A CA 1
ATOM 900 C C . ARG A 1 116 ? 4.963 -23.722 -5.648 1.00 77.50 116 ARG A C 1
ATOM 902 O O . ARG A 1 116 ? 5.048 -24.601 -6.498 1.00 77.50 116 ARG A O 1
ATOM 909 N N . ARG A 1 117 ? 4.957 -22.420 -5.951 1.00 72.69 117 ARG A N 1
ATOM 910 C CA . ARG A 1 117 ? 5.146 -21.902 -7.317 1.00 72.69 117 ARG A CA 1
ATOM 911 C C . ARG A 1 117 ? 6.619 -21.796 -7.710 1.00 72.69 117 ARG A C 1
ATOM 913 O O . ARG A 1 117 ? 6.901 -21.874 -8.896 1.00 72.69 117 ARG A O 1
ATOM 920 N N . GLY A 1 118 ? 7.531 -21.670 -6.743 1.00 64.88 118 GLY A N 1
ATOM 921 C CA . GLY A 1 118 ? 8.980 -21.692 -6.987 1.00 64.88 118 GLY A CA 1
ATOM 922 C C . GLY A 1 118 ? 9.491 -20.543 -7.861 1.00 64.88 118 GLY A C 1
ATOM 923 O O . GLY A 1 118 ? 10.513 -20.699 -8.521 1.00 64.88 118 GLY A O 1
ATOM 924 N N . ASP A 1 119 ? 8.767 -19.422 -7.901 1.00 60.91 119 ASP A N 1
ATOM 925 C CA . ASP A 1 119 ? 9.093 -18.264 -8.731 1.00 60.91 119 ASP A CA 1
ATOM 926 C C . ASP A 1 119 ? 9.534 -17.087 -7.847 1.00 60.91 119 ASP A C 1
ATOM 928 O O . ASP A 1 119 ? 8.722 -16.463 -7.155 1.00 60.91 119 ASP A O 1
ATOM 932 N N . ASP A 1 120 ? 10.840 -16.815 -7.855 1.00 58.38 120 ASP A N 1
ATOM 933 C CA . ASP A 1 120 ? 11.480 -15.728 -7.103 1.00 58.38 120 ASP A CA 1
ATOM 934 C C . ASP A 1 120 ? 11.482 -14.392 -7.867 1.00 58.38 120 ASP A C 1
ATOM 936 O O . ASP A 1 120 ? 11.950 -13.382 -7.344 1.00 58.38 120 ASP A O 1
ATOM 940 N N . SER A 1 121 ? 10.952 -14.358 -9.097 1.00 57.19 121 SER A N 1
ATOM 941 C CA . SER A 1 121 ? 10.904 -13.136 -9.911 1.00 57.19 121 SER A CA 1
ATOM 942 C C . SER A 1 121 ? 9.777 -12.175 -9.510 1.00 57.19 121 SER A C 1
ATOM 944 O O . SER A 1 121 ? 9.793 -11.002 -9.883 1.00 57.19 121 SER A O 1
ATOM 946 N N . VAL A 1 122 ? 8.804 -12.645 -8.723 1.00 61.41 122 VAL A N 1
ATOM 947 C CA . VAL A 1 122 ? 7.651 -11.849 -8.290 1.00 61.41 122 VAL A CA 1
ATOM 948 C C . VAL A 1 122 ? 7.955 -11.155 -6.963 1.00 61.41 122 VAL A C 1
ATOM 950 O O . VAL A 1 122 ? 8.233 -11.804 -5.953 1.00 61.41 122 VAL A O 1
ATOM 953 N N . VAL A 1 123 ? 7.857 -9.822 -6.963 1.00 63.59 123 VAL A N 1
ATOM 954 C CA . VAL A 1 123 ? 8.028 -8.979 -5.770 1.00 63.59 123 VAL A CA 1
ATOM 955 C C . VAL A 1 123 ? 7.060 -9.414 -4.664 1.00 63.59 123 VAL A C 1
ATOM 957 O O . VAL A 1 123 ? 5.853 -9.528 -4.877 1.00 63.59 123 VAL A O 1
ATOM 960 N N . ASP A 1 124 ? 7.604 -9.644 -3.469 1.00 63.47 124 ASP A N 1
ATOM 961 C CA . ASP A 1 124 ? 6.858 -10.135 -2.314 1.00 63.47 124 ASP A CA 1
ATOM 962 C C . ASP A 1 124 ? 6.002 -9.031 -1.667 1.00 63.47 124 ASP A C 1
ATOM 964 O O . ASP A 1 124 ? 6.528 -8.051 -1.141 1.00 63.47 124 ASP A O 1
ATOM 968 N N . ILE A 1 125 ? 4.677 -9.201 -1.675 1.00 65.12 125 ILE A N 1
ATOM 969 C CA . ILE A 1 125 ? 3.721 -8.278 -1.030 1.00 65.12 125 ILE A CA 1
ATOM 970 C C . ILE A 1 125 ? 3.462 -8.659 0.435 1.00 65.12 125 ILE A C 1
ATOM 972 O O . ILE A 1 125 ? 2.983 -7.838 1.219 1.00 65.12 125 ILE A O 1
ATOM 976 N N . THR A 1 126 ? 3.812 -9.884 0.838 1.00 62.53 126 THR A N 1
ATOM 977 C CA . THR A 1 126 ? 3.450 -10.445 2.149 1.00 62.53 126 THR A CA 1
ATOM 978 C C . THR A 1 126 ? 4.122 -9.739 3.324 1.00 62.53 126 THR A C 1
ATOM 980 O O . THR A 1 126 ? 3.628 -9.802 4.447 1.00 62.53 126 THR A O 1
ATOM 983 N N . GLY A 1 127 ? 5.212 -9.002 3.077 1.00 60.56 127 GLY A N 1
ATOM 984 C CA . GLY A 1 127 ? 5.868 -8.190 4.102 1.00 60.56 127 GLY A CA 1
ATOM 985 C C . GLY A 1 127 ? 4.942 -7.135 4.717 1.00 60.56 127 GLY A C 1
ATOM 986 O O . GLY A 1 127 ? 5.101 -6.797 5.886 1.00 60.56 127 GLY A O 1
ATOM 987 N N . MET A 1 128 ? 3.929 -6.663 3.985 1.00 62.34 128 MET A N 1
ATOM 988 C CA . MET A 1 128 ? 2.969 -5.693 4.514 1.00 62.34 128 MET A CA 1
ATOM 989 C C . MET A 1 128 ? 2.002 -6.312 5.542 1.00 62.34 128 MET A C 1
ATOM 991 O O . MET A 1 128 ? 1.595 -5.623 6.468 1.00 62.34 128 MET A O 1
ATOM 995 N N . ASP A 1 129 ? 1.682 -7.605 5.456 1.00 63.97 129 ASP A N 1
ATOM 996 C CA . ASP A 1 129 ? 0.809 -8.261 6.443 1.00 63.97 129 ASP A CA 1
ATOM 997 C C . ASP A 1 129 ? 1.502 -8.424 7.817 1.00 63.97 129 ASP A C 1
ATOM 999 O O . ASP A 1 129 ? 0.834 -8.653 8.817 1.00 63.97 129 ASP A O 1
ATOM 1003 N N . THR A 1 130 ? 2.833 -8.273 7.906 1.00 62.88 130 THR A N 1
ATOM 1004 C CA . THR A 1 130 ? 3.576 -8.374 9.184 1.00 62.88 130 THR A CA 1
ATOM 1005 C C . THR A 1 130 ? 3.481 -7.129 10.072 1.00 62.88 130 THR A C 1
ATOM 1007 O O . THR A 1 130 ? 3.757 -7.205 11.268 1.00 62.88 130 THR A O 1
ATOM 1010 N N . ILE A 1 131 ? 3.131 -5.981 9.485 1.00 59.75 131 ILE A N 1
ATOM 1011 C CA . ILE A 1 131 ? 3.079 -4.664 10.147 1.00 59.75 131 ILE A CA 1
ATOM 1012 C C . ILE A 1 131 ? 1.647 -4.175 10.415 1.00 59.75 131 ILE A C 1
ATOM 1014 O O . ILE A 1 131 ? 1.483 -3.088 10.971 1.00 59.75 131 ILE A O 1
ATOM 1018 N N . LEU A 1 132 ? 0.641 -4.929 9.963 1.00 56.72 132 LEU A N 1
ATOM 1019 C CA . LEU A 1 132 ? -0.783 -4.579 9.972 1.00 56.72 132 LEU A CA 1
ATOM 1020 C C . LEU A 1 132 ? -1.458 -5.087 11.254 1.00 56.72 132 LEU A C 1
ATOM 1022 O O . LEU A 1 132 ? -2.242 -4.307 11.840 1.00 56.72 132 LEU A O 1
#

Organism: Orbilia oligospora (NCBI:txid2813651)

Radius of gyration: 17.89 Å; Cα contacts (8 Å, |Δi|>4): 73; chains: 1; bounding box: 42×45×46 Å

pLDDT: mean 78.85, std 8.31, range [55.06, 89.56]

InterPro domains:
  IPR049941 Lysophospholipid acyltransferase 7/Porcupine-like [PTHR13906] (16-131)

Mean predicted aligned error: 8.53 Å

Secondary structure (DSSP, 8-state):
--HHHHHHHHHHHHHTTS--HHHHHHHHHHHHHHHHHHHHHHS-TT-HHHHHHHHHHHHHIIIIIIS--HHHHHHHHHHHHHHHHHHHH--STTHHHHHHHHHHHHHHHHHHHHHHHT-TTSPP-GGGGG--

Foldseek 3Di:
DPVVQQVVLVVVCVVVPNDPSVVVLVVVLVVVVVVLVVVLVVPDPVDVVVSVVSVVVSVCCSCCVRQNPPVLVVLVVCLVVVLVCLVVPDDDPCSVVVNVCVLVVSLVVVVVVCVVVVDPPHDDSSVVSVVD

Solvent-accessible surface area (backbone atoms only — not comparable to full-atom values): 7622 Å² total; per-residue (Å²): 106,52,59,74,58,53,54,54,40,47,52,51,17,61,75,69,75,64,50,61,46,66,61,56,53,51,54,48,52,58,60,52,49,55,61,52,52,55,51,60,72,70,52,67,83,89,43,67,63,62,54,52,50,50,51,51,52,52,54,47,42,49,37,47,52,72,66,44,39,66,69,42,52,53,53,53,49,50,49,52,50,48,47,50,50,42,63,73,71,42,88,59,95,58,35,66,57,54,41,47,54,51,40,54,48,52,41,50,52,53,51,52,54,46,65,74,65,71,63,84,86,61,84,80,59,59,71,59,55,77,79,108